Protein AF-A0A7W7LED6-F1 (afdb_monomer_lite)

Radius of gyration: 16.28 Å; chains: 1; bounding box: 38×21×42 Å

Secondary structure (DSSP, 8-state):
--HHHHHHHHHHHHHHTTSS-HHHHHHHHHHHS-TTHHHHHHHHHHHHHHHHHHHHH--

Structure (mmCIF, N/CA/C/O backbone):
data_AF-A0A7W7LED6-F1
#
_entry.id   AF-A0A7W7LED6-F1
#
loop_
_atom_site.group_PDB
_atom_site.id
_atom_site.type_symbol
_atom_site.label_atom_id
_atom_site.label_alt_id
_atom_site.label_comp_id
_atom_site.label_asym_id
_atom_site.label_entity_id
_atom_site.label_seq_id
_atom_site.pdbx_PDB_ins_code
_atom_site.Cartn_x
_atom_site.Cartn_y
_atom_site.Cartn_z
_atom_site.occupancy
_atom_site.B_iso_or_equiv
_atom_site.auth_seq_id
_atom_site.auth_comp_id
_atom_site.auth_asym_id
_atom_site.auth_atom_id
_atom_site.pdbx_PDB_model_num
ATOM 1 N N . MET A 1 1 ? 21.703 -2.026 -6.131 1.00 49.66 1 MET A N 1
ATOM 2 C CA . MET A 1 1 ? 20.624 -1.449 -5.299 1.00 49.66 1 MET A CA 1
ATOM 3 C C . MET A 1 1 ? 20.257 -0.063 -5.841 1.00 49.66 1 MET A C 1
ATOM 5 O O . MET A 1 1 ? 20.559 0.913 -5.186 1.00 49.66 1 MET A O 1
ATOM 9 N N . ILE A 1 2 ? 19.718 0.041 -7.071 1.00 51.75 2 ILE A N 1
ATOM 10 C CA . ILE A 1 2 ? 19.395 1.349 -7.707 1.00 51.75 2 ILE A CA 1
ATOM 11 C C . ILE A 1 2 ? 18.142 1.258 -8.608 1.00 51.75 2 ILE A C 1
ATOM 13 O O . ILE A 1 2 ? 17.311 2.153 -8.597 1.00 51.75 2 ILE A O 1
ATOM 17 N N . VAL A 1 3 ? 17.937 0.144 -9.323 1.00 57.16 3 VAL A N 1
ATOM 18 C CA . VAL A 1 3 ? 16.806 -0.012 -10.271 1.00 57.16 3 VAL A CA 1
ATOM 19 C C . VAL A 1 3 ? 15.428 0.037 -9.586 1.00 57.16 3 VAL A C 1
ATOM 21 O O . VAL A 1 3 ? 14.490 0.625 -10.107 1.00 57.16 3 VAL A O 1
ATOM 24 N N . ARG A 1 4 ? 15.319 -0.521 -8.375 1.00 66.62 4 ARG A N 1
ATOM 25 C CA . ARG A 1 4 ? 14.036 -0.761 -7.694 1.00 66.62 4 ARG A CA 1
ATOM 26 C C . ARG A 1 4 ? 13.404 0.488 -7.069 1.00 66.62 4 ARG A C 1
ATOM 28 O O . ARG A 1 4 ? 12.195 0.534 -6.908 1.00 66.62 4 ARG A O 1
ATOM 35 N N . GLU A 1 5 ? 14.206 1.487 -6.706 1.00 65.75 5 GLU A N 1
ATOM 36 C CA . GLU A 1 5 ? 13.715 2.733 -6.096 1.00 65.75 5 GLU A CA 1
ATOM 37 C C . GLU A 1 5 ? 13.172 3.698 -7.158 1.00 65.75 5 GLU A C 1
ATOM 39 O O . GLU A 1 5 ? 12.117 4.303 -6.970 1.00 65.75 5 GLU A O 1
ATOM 44 N N . GLY A 1 6 ? 13.826 3.750 -8.325 1.00 75.44 6 GLY A N 1
ATOM 45 C CA . GLY A 1 6 ? 13.353 4.527 -9.471 1.00 75.44 6 GLY A CA 1
ATOM 46 C C . GLY A 1 6 ? 11.970 4.085 -9.960 1.00 75.44 6 GLY A C 1
ATOM 47 O O . GLY A 1 6 ? 11.128 4.926 -10.264 1.00 75.44 6 GLY A O 1
ATOM 48 N N . GLU A 1 7 ? 11.694 2.780 -9.952 1.00 80.50 7 GLU A N 1
ATOM 49 C CA . GLU A 1 7 ? 10.387 2.230 -10.338 1.00 80.50 7 GLU A CA 1
ATOM 50 C C . GLU A 1 7 ? 9.253 2.632 -9.378 1.00 80.50 7 GLU A C 1
ATOM 52 O O . GLU A 1 7 ? 8.126 2.866 -9.822 1.00 80.50 7 GLU A O 1
ATOM 57 N N . ILE A 1 8 ? 9.536 2.758 -8.075 1.00 79.56 8 ILE A N 1
ATOM 58 C CA . ILE A 1 8 ? 8.556 3.219 -7.075 1.00 79.56 8 ILE A CA 1
ATOM 59 C C . ILE A 1 8 ? 8.268 4.705 -7.271 1.00 79.56 8 ILE A C 1
ATOM 61 O O . ILE A 1 8 ? 7.106 5.109 -7.273 1.00 79.56 8 ILE A O 1
ATOM 65 N N . ILE A 1 9 ? 9.319 5.511 -7.451 1.00 80.56 9 ILE A N 1
ATOM 66 C CA . ILE A 1 9 ? 9.199 6.961 -7.642 1.00 80.56 9 ILE A CA 1
ATOM 67 C C . ILE A 1 9 ? 8.374 7.258 -8.898 1.00 80.56 9 ILE A C 1
ATOM 69 O O . ILE A 1 9 ? 7.453 8.074 -8.852 1.00 80.56 9 ILE A O 1
ATOM 73 N N . GLU A 1 10 ? 8.649 6.557 -9.998 1.00 85.50 10 GLU A N 1
ATOM 74 C CA . GLU A 1 10 ? 7.906 6.728 -11.246 1.00 85.50 10 GLU A CA 1
ATOM 75 C C . GLU A 1 10 ? 6.453 6.248 -11.120 1.00 85.50 10 GLU A C 1
ATOM 77 O O . GLU A 1 10 ? 5.524 6.921 -11.568 1.00 85.50 10 GLU A O 1
ATOM 82 N N . SER A 1 11 ? 6.217 5.133 -10.418 1.00 83.12 11 SER A N 1
ATOM 83 C CA . SER A 1 11 ? 4.855 4.684 -10.115 1.00 83.12 11 SER A CA 1
ATOM 84 C C . SER A 1 11 ? 4.086 5.683 -9.244 1.00 83.12 11 SER A C 1
ATOM 86 O O . SER A 1 11 ? 2.883 5.849 -9.437 1.00 83.12 11 SER A O 1
ATOM 88 N N . GLY A 1 12 ? 4.760 6.347 -8.301 1.00 85.56 12 GLY A N 1
ATOM 89 C CA . GLY A 1 12 ? 4.170 7.388 -7.462 1.00 85.56 12 GLY A CA 1
ATOM 90 C C . GLY A 1 12 ? 3.788 8.631 -8.263 1.00 85.56 12 GLY A C 1
ATOM 91 O O . GLY A 1 12 ? 2.716 9.190 -8.039 1.00 85.56 12 GLY A O 1
ATOM 92 N N . ARG A 1 13 ? 4.608 9.031 -9.246 1.00 88.50 13 ARG A N 1
ATOM 93 C CA . ARG A 1 13 ? 4.292 10.148 -10.155 1.00 88.50 13 ARG A CA 1
ATOM 94 C C . ARG A 1 13 ? 3.021 9.894 -10.956 1.00 88.50 13 ARG A C 1
ATOM 96 O O . ARG A 1 13 ? 2.142 10.750 -10.968 1.00 88.50 13 ARG A O 1
ATOM 103 N N . ARG A 1 14 ? 2.889 8.706 -11.551 1.00 87.12 14 ARG A N 1
ATOM 104 C CA . ARG A 1 14 ? 1.693 8.326 -12.323 1.00 87.12 14 ARG A CA 1
ATOM 105 C C . ARG A 1 14 ? 0.432 8.275 -11.461 1.00 87.12 14 ARG A C 1
ATOM 107 O O . ARG A 1 14 ? -0.622 8.726 -11.891 1.00 87.12 14 ARG A O 1
ATOM 114 N N . TRP A 1 15 ? 0.541 7.791 -10.223 1.00 91.38 15 TRP A N 1
ATOM 115 C CA . TRP A 1 15 ? -0.575 7.804 -9.274 1.00 91.38 15 TRP A CA 1
ATOM 116 C C . TRP A 1 15 ? -1.002 9.228 -8.890 1.00 91.38 15 TRP A C 1
ATOM 118 O O . TRP A 1 15 ? -2.188 9.542 -8.946 1.00 91.38 15 TRP A O 1
ATOM 128 N N . MET A 1 16 ? -0.050 10.117 -8.581 1.00 86.38 16 MET A N 1
ATOM 129 C CA . MET A 1 16 ? -0.347 11.526 -8.273 1.00 86.38 16 MET A CA 1
ATOM 130 C C . MET A 1 16 ? -0.952 12.285 -9.463 1.00 86.38 16 MET A C 1
ATOM 132 O O . MET A 1 16 ? -1.750 13.195 -9.259 1.00 86.38 16 MET A O 1
ATOM 136 N N . ALA A 1 17 ? -0.602 11.899 -10.692 1.00 93.38 17 ALA A N 1
ATOM 137 C CA . ALA A 1 17 ? -1.200 12.428 -11.917 1.00 93.38 17 ALA A CA 1
ATOM 138 C C . ALA A 1 17 ? -2.599 11.847 -12.223 1.00 93.38 17 ALA A C 1
ATOM 140 O O . ALA A 1 17 ? -3.245 12.282 -13.173 1.00 93.38 17 ALA A O 1
ATOM 141 N N . GLY A 1 18 ? -3.081 10.870 -11.442 1.00 90.06 18 GLY A N 1
ATOM 142 C CA . GLY A 1 18 ? -4.347 10.170 -11.694 1.00 90.06 18 GLY A CA 1
ATOM 143 C C . GLY A 1 18 ? -4.289 9.162 -12.850 1.00 90.06 18 GLY A C 1
ATOM 144 O O . GLY A 1 18 ? -5.320 8.644 -13.268 1.00 90.06 18 GLY A O 1
ATOM 145 N N . GLU A 1 19 ? -3.093 8.864 -13.360 1.00 92.38 19 GLU A N 1
ATOM 146 C CA . GLU A 1 19 ? -2.843 7.961 -14.494 1.00 92.38 19 GLU A CA 1
ATOM 147 C C . GLU A 1 19 ? -2.667 6.492 -14.078 1.00 92.38 19 GLU A C 1
ATOM 149 O O . GLU A 1 19 ? -2.500 5.614 -14.928 1.00 92.38 19 GLU A O 1
ATOM 154 N N . ALA A 1 20 ? -2.652 6.224 -12.772 1.00 87.44 20 ALA A N 1
ATOM 155 C CA . ALA A 1 20 ? -2.583 4.889 -12.193 1.00 87.44 20 ALA A CA 1
ATOM 156 C C . ALA A 1 20 ? -3.579 4.774 -11.035 1.00 87.44 20 ALA A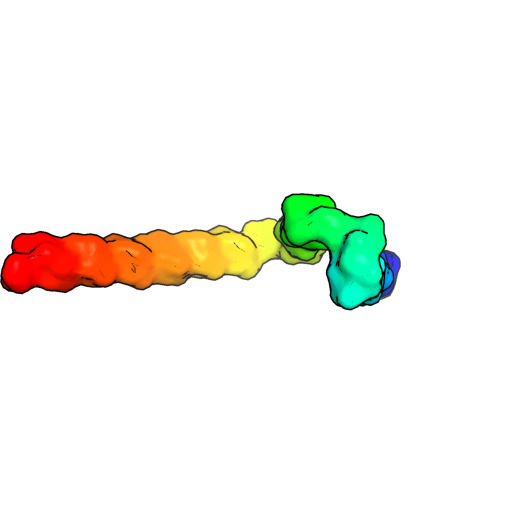 C 1
ATOM 158 O O . ALA A 1 20 ? -3.759 5.715 -10.257 1.00 87.44 20 ALA A O 1
ATOM 159 N N . SER A 1 21 ? -4.217 3.611 -10.904 1.00 87.69 21 SER A N 1
ATOM 160 C CA . SER A 1 21 ? -5.133 3.352 -9.792 1.00 87.69 21 SER A CA 1
ATOM 161 C C . SER A 1 21 ? -4.367 3.177 -8.478 1.00 87.69 21 SER A C 1
ATOM 163 O O . SER A 1 21 ? -3.193 2.797 -8.458 1.00 87.69 21 SER A O 1
ATOM 165 N N . SER A 1 22 ? -5.047 3.417 -7.354 1.00 81.31 22 SER A N 1
ATOM 166 C CA . SER A 1 22 ? -4.475 3.170 -6.026 1.00 81.31 22 SER A CA 1
ATOM 167 C C . SER A 1 22 ? -4.029 1.712 -5.855 1.00 81.31 22 SER A C 1
ATOM 169 O O . SER A 1 22 ? -2.979 1.466 -5.269 1.00 81.31 22 SER A O 1
ATOM 171 N N . ASP A 1 23 ? -4.767 0.755 -6.425 1.00 82.88 23 ASP A N 1
ATOM 172 C CA . ASP A 1 23 ? -4.421 -0.671 -6.372 1.00 82.88 23 ASP A CA 1
ATOM 173 C C . ASP A 1 23 ? -3.127 -0.983 -7.139 1.00 82.88 23 ASP A C 1
ATOM 175 O O . ASP A 1 23 ? -2.274 -1.727 -6.646 1.00 82.88 23 ASP A O 1
ATOM 179 N N . GLU A 1 24 ? -2.942 -0.383 -8.321 1.00 79.00 24 GLU A N 1
ATOM 180 C CA . GLU A 1 24 ? -1.722 -0.541 -9.121 1.00 79.00 24 GLU A CA 1
ATOM 181 C C . GLU A 1 24 ? -0.498 0.021 -8.383 1.00 79.00 24 GLU A C 1
ATOM 183 O O . GLU A 1 24 ? 0.541 -0.643 -8.290 1.00 79.00 24 GLU A O 1
ATOM 188 N N . TYR A 1 25 ? -0.632 1.217 -7.804 1.00 81.19 25 TYR A N 1
ATOM 189 C CA . TYR A 1 25 ? 0.434 1.861 -7.041 1.00 81.19 25 TYR A CA 1
ATOM 190 C C . TYR A 1 25 ? 0.794 1.077 -5.771 1.00 81.19 25 TYR A C 1
ATOM 192 O O . TYR A 1 25 ? 1.964 0.747 -5.553 1.00 81.19 25 TYR A O 1
ATOM 200 N N . PHE A 1 26 ? -0.196 0.712 -4.948 1.00 78.06 26 PHE A N 1
ATOM 201 C CA . PHE A 1 26 ? 0.053 -0.007 -3.698 1.00 78.06 26 PHE A CA 1
ATOM 202 C C . PHE A 1 26 ? 0.637 -1.400 -3.927 1.00 78.06 26 PHE A C 1
ATOM 204 O O . PHE A 1 26 ? 1.503 -1.821 -3.160 1.00 78.06 26 PHE A O 1
ATOM 211 N N . SER A 1 27 ? 0.241 -2.093 -4.998 1.00 79.19 27 SER A N 1
ATOM 212 C CA . SER A 1 27 ? 0.834 -3.384 -5.363 1.00 79.19 27 SER A CA 1
ATOM 213 C C . SER A 1 27 ? 2.342 -3.264 -5.613 1.00 79.19 27 SER A C 1
ATOM 215 O O . SER A 1 27 ? 3.127 -4.034 -5.055 1.00 79.19 27 SER A O 1
ATOM 217 N N . LYS A 1 28 ? 2.778 -2.240 -6.361 1.00 75.81 28 LYS A N 1
ATOM 218 C CA . LYS A 1 28 ? 4.207 -1.986 -6.612 1.00 75.81 28 LYS A CA 1
ATOM 219 C C . LYS A 1 28 ? 4.964 -1.601 -5.346 1.00 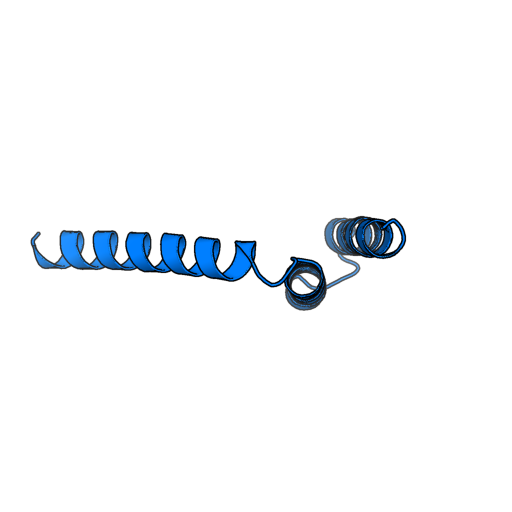75.81 28 LYS A C 1
ATOM 221 O O . LYS A 1 28 ? 6.049 -2.128 -5.105 1.00 75.81 28 LYS A O 1
ATOM 226 N N . VAL A 1 29 ? 4.378 -0.759 -4.494 1.00 75.31 29 VAL A N 1
ATOM 227 C CA . VAL A 1 29 ? 4.974 -0.392 -3.198 1.00 75.31 29 VAL A CA 1
ATOM 228 C C . VAL A 1 29 ? 5.163 -1.632 -2.314 1.00 75.31 29 VAL A C 1
ATOM 230 O O . VAL A 1 29 ? 6.255 -1.851 -1.787 1.00 75.31 29 VAL A O 1
ATOM 233 N N . LEU A 1 30 ? 4.155 -2.500 -2.212 1.00 71.50 30 LEU A N 1
ATOM 234 C CA . LEU A 1 30 ? 4.223 -3.728 -1.411 1.00 71.50 30 LEU A CA 1
ATOM 235 C C . LEU A 1 30 ? 5.246 -4.741 -1.948 1.00 71.50 30 LEU A C 1
ATOM 237 O O . LEU A 1 30 ? 5.929 -5.388 -1.158 1.00 71.50 30 LEU A O 1
ATOM 241 N N . GLN A 1 31 ? 5.391 -4.859 -3.270 1.00 70.81 31 GLN A N 1
ATOM 242 C CA . GLN A 1 31 ? 6.401 -5.719 -3.911 1.00 70.81 31 GLN A CA 1
ATOM 243 C C . GLN A 1 31 ? 7.826 -5.154 -3.821 1.00 70.81 31 GLN A C 1
ATOM 245 O O . GLN A 1 31 ? 8.814 -5.889 -3.953 1.00 70.81 31 GLN A O 1
ATOM 250 N N . SER A 1 32 ? 7.937 -3.840 -3.639 1.00 64.75 32 SER A N 1
ATOM 251 C CA . SER A 1 32 ? 9.209 -3.138 -3.496 1.00 64.75 32 SER A CA 1
ATOM 252 C C . SER A 1 32 ? 9.741 -3.148 -2.064 1.00 64.75 32 SER A C 1
ATOM 254 O O . SER A 1 32 ? 10.954 -3.069 -1.860 1.00 64.75 32 SER A O 1
ATOM 256 N N . ALA A 1 33 ? 8.853 -3.313 -1.078 1.00 59.28 33 ALA A N 1
ATOM 257 C CA . ALA A 1 33 ? 9.246 -3.496 0.303 1.00 59.28 33 ALA A CA 1
ATOM 258 C C . ALA A 1 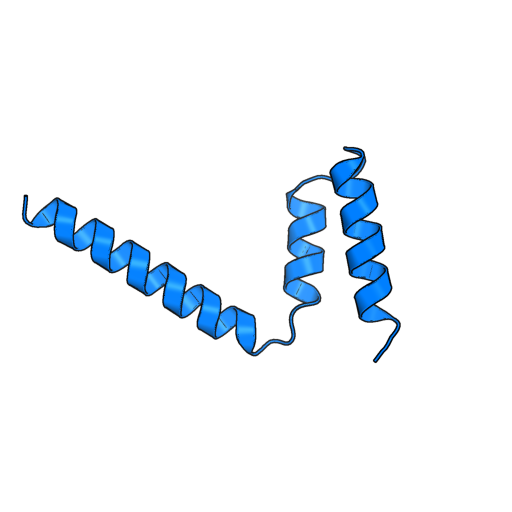33 ? 10.065 -4.798 0.421 1.00 59.28 33 ALA A C 1
ATOM 260 O O . ALA A 1 33 ? 9.583 -5.869 0.036 1.00 59.28 33 ALA A O 1
ATOM 261 N N . PRO A 1 34 ? 11.300 -4.756 0.959 1.00 57.88 34 PRO A N 1
ATOM 262 C CA . PRO A 1 34 ? 11.983 -5.979 1.352 1.00 57.88 34 PRO A CA 1
ATOM 263 C C . PRO A 1 34 ? 11.046 -6.746 2.290 1.00 57.88 34 PRO A C 1
ATOM 265 O O . PRO A 1 34 ? 10.351 -6.146 3.095 1.00 57.88 34 PRO A O 1
ATOM 268 N N . ILE A 1 35 ? 10.973 -8.068 2.206 1.00 57.00 35 ILE A N 1
ATOM 269 C CA . ILE A 1 35 ? 9.932 -8.874 2.880 1.00 57.00 35 ILE A CA 1
ATOM 270 C C . ILE A 1 35 ? 10.016 -8.823 4.440 1.00 57.00 35 ILE A C 1
ATOM 272 O O . ILE A 1 35 ? 9.224 -9.455 5.138 1.00 57.00 35 ILE A O 1
ATOM 276 N N . ALA A 1 36 ? 10.913 -8.017 5.022 1.00 56.59 36 ALA A N 1
ATOM 277 C CA . ALA A 1 36 ? 11.086 -7.839 6.466 1.00 56.59 36 ALA A CA 1
ATOM 278 C C . ALA A 1 36 ? 10.177 -6.759 7.122 1.00 56.59 36 ALA A C 1
ATOM 280 O O . ALA A 1 36 ? 9.463 -7.124 8.059 1.00 56.59 36 ALA A O 1
ATOM 281 N N . PRO A 1 37 ? 10.076 -5.487 6.662 1.00 56.75 37 PRO A N 1
ATOM 282 C CA . PRO A 1 37 ? 9.304 -4.455 7.373 1.00 56.75 37 PRO A CA 1
ATOM 283 C C . PRO A 1 37 ? 7.785 -4.610 7.220 1.00 56.75 37 PRO A C 1
ATOM 285 O O . PRO A 1 37 ? 7.025 -4.200 8.094 1.00 56.75 37 PRO A O 1
ATOM 288 N N . GLY A 1 38 ? 7.317 -5.245 6.138 1.00 60.97 38 GLY A N 1
ATOM 289 C CA . GLY A 1 38 ? 5.884 -5.461 5.905 1.00 60.97 38 GLY A CA 1
ATOM 290 C C . GLY A 1 38 ? 5.237 -6.359 6.965 1.00 60.97 38 GLY A C 1
ATOM 291 O O . GLY A 1 38 ? 4.109 -6.108 7.384 1.00 60.97 38 GLY A O 1
ATOM 292 N N . ARG A 1 39 ? 5.961 -7.369 7.468 1.00 62.91 39 ARG A N 1
ATOM 293 C CA . ARG A 1 39 ? 5.460 -8.248 8.539 1.00 62.91 39 ARG A CA 1
ATOM 294 C C . ARG A 1 39 ? 5.346 -7.522 9.874 1.00 62.91 39 ARG A C 1
ATOM 296 O O . ARG A 1 39 ? 4.356 -7.717 10.575 1.00 62.91 39 ARG A O 1
ATOM 303 N N . GLU A 1 40 ? 6.321 -6.686 10.217 1.00 68.00 40 GLU A N 1
ATOM 304 C CA . GLU A 1 40 ? 6.268 -5.877 11.439 1.00 68.00 40 GLU A CA 1
ATOM 305 C C . GLU A 1 40 ? 5.185 -4.803 11.363 1.00 68.00 40 GLU A C 1
ATOM 307 O O . GLU A 1 40 ? 4.436 -4.631 12.325 1.00 68.00 40 GLU A O 1
ATOM 312 N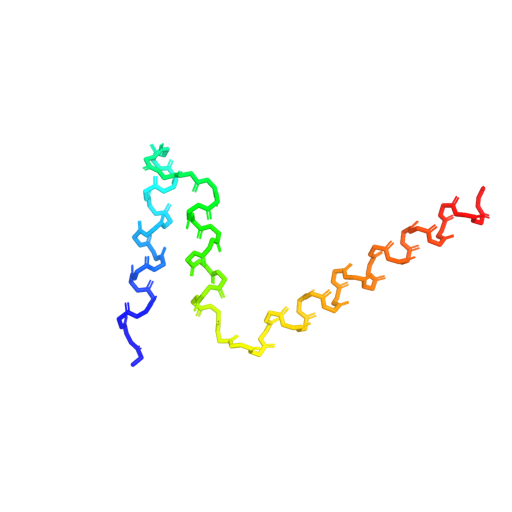 N . LEU A 1 41 ? 5.018 -4.154 10.208 1.00 70.38 41 LEU A N 1
ATOM 313 C CA . LEU A 1 41 ? 3.944 -3.189 9.990 1.00 70.38 41 LEU A CA 1
ATOM 314 C C . LEU A 1 41 ? 2.564 -3.848 10.120 1.00 70.38 41 LEU A C 1
ATOM 316 O O . LEU A 1 41 ? 1.722 -3.372 10.878 1.00 70.38 41 LEU A O 1
ATOM 320 N N . VAL A 1 42 ? 2.349 -4.992 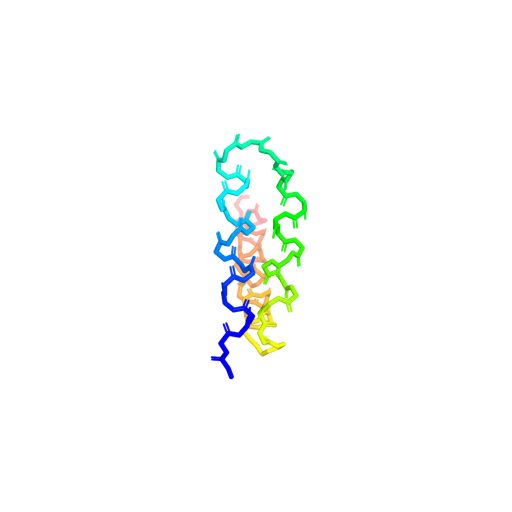9.460 1.00 76.88 42 VAL A N 1
ATOM 321 C CA . VAL A 1 42 ? 1.098 -5.762 9.573 1.00 76.88 42 VAL A CA 1
ATOM 322 C C . VAL A 1 42 ? 0.855 -6.218 11.015 1.00 76.88 42 VAL A C 1
ATOM 324 O O . VAL A 1 42 ? -0.281 -6.165 11.493 1.00 76.88 42 VAL A O 1
ATOM 327 N N . ARG A 1 43 ? 1.905 -6.623 11.743 1.00 73.88 43 ARG A N 1
ATOM 328 C CA . ARG A 1 43 ? 1.805 -6.996 13.162 1.00 73.88 43 ARG A CA 1
ATOM 329 C C . ARG A 1 43 ? 1.363 -5.813 14.023 1.00 73.88 43 ARG A C 1
ATOM 331 O O . ARG A 1 43 ? 0.460 -5.976 14.843 1.00 73.88 43 ARG A O 1
ATOM 338 N N . SER A 1 44 ? 1.958 -4.641 13.818 1.00 70.44 44 SER A N 1
ATOM 339 C CA . SER A 1 44 ? 1.641 -3.415 14.559 1.00 70.44 44 SER A CA 1
ATOM 340 C C . SER A 1 44 ? 0.221 -2.925 14.275 1.00 70.44 44 SER A C 1
ATOM 342 O O . SER A 1 44 ? -0.529 -2.645 15.211 1.00 70.44 44 SER A O 1
ATOM 344 N N . VAL A 1 45 ? -0.200 -2.923 13.006 1.00 74.06 45 VAL A N 1
ATOM 345 C CA . VAL A 1 45 ? -1.573 -2.560 12.612 1.00 74.06 45 VAL A CA 1
ATOM 346 C C . VAL A 1 45 ? -2.590 -3.527 13.224 1.00 74.06 45 VAL A C 1
ATOM 348 O O . VAL A 1 45 ? -3.571 -3.091 13.826 1.00 74.06 45 VAL A O 1
ATOM 351 N N . ARG A 1 46 ? -2.340 -4.844 13.159 1.00 81.44 46 ARG A N 1
ATOM 352 C CA . ARG A 1 46 ? -3.228 -5.855 13.758 1.00 81.44 46 ARG A CA 1
ATOM 353 C C . ARG A 1 46 ? -3.346 -5.690 15.276 1.00 81.44 46 ARG A C 1
ATOM 355 O O . ARG A 1 46 ? -4.448 -5.807 15.812 1.00 81.44 46 ARG A O 1
ATOM 362 N N . ALA A 1 47 ? -2.240 -5.417 15.969 1.00 81.88 47 ALA A N 1
ATOM 363 C CA . ALA A 1 47 ? -2.248 -5.177 17.411 1.00 81.88 47 ALA A CA 1
ATOM 364 C C . ALA A 1 47 ? -3.089 -3.944 17.777 1.00 81.88 47 ALA A C 1
ATOM 366 O O . ALA A 1 47 ? -3.891 -4.000 18.712 1.00 81.88 47 ALA A O 1
ATOM 367 N N . TRP A 1 48 ? -2.968 -2.866 17.000 1.00 79.81 48 TRP A N 1
ATOM 368 C CA . TRP A 1 48 ? -3.736 -1.643 17.215 1.00 79.81 48 TRP A CA 1
ATOM 369 C C . TRP A 1 48 ? -5.239 -1.848 16.980 1.00 79.81 48 TRP A C 1
A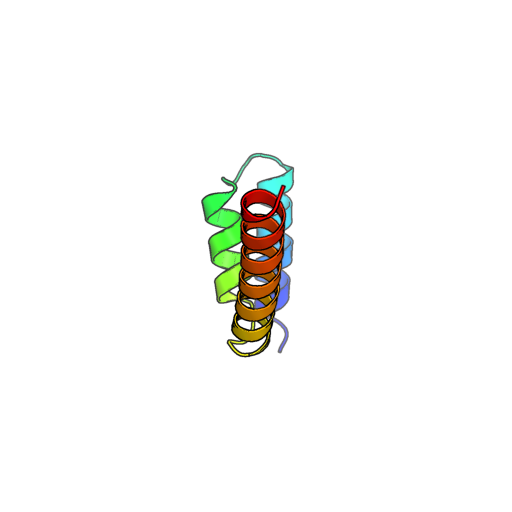TOM 371 O O . TRP A 1 48 ? -6.052 -1.486 17.829 1.00 79.81 48 TRP A O 1
ATOM 381 N N . MET A 1 49 ? -5.622 -2.535 15.897 1.00 83.00 49 MET A N 1
ATOM 382 C CA . MET A 1 49 ? -7.025 -2.888 15.637 1.00 83.00 49 MET A CA 1
ATOM 383 C C . MET A 1 49 ? -7.631 -3.725 16.772 1.00 83.00 49 MET A C 1
ATOM 385 O O . MET A 1 49 ? -8.755 -3.468 17.197 1.00 83.00 49 MET A O 1
ATOM 389 N N . LEU A 1 50 ? -6.888 -4.703 17.303 1.00 90.00 50 LEU A N 1
ATOM 390 C CA . LEU A 1 50 ? -7.345 -5.518 18.433 1.00 90.00 50 LEU A CA 1
ATOM 391 C C . LEU A 1 50 ? -7.529 -4.697 19.712 1.00 90.00 50 LEU A C 1
ATOM 393 O O . LEU A 1 50 ? -8.486 -4.938 20.447 1.00 90.00 50 LEU A O 1
ATOM 397 N N . ALA A 1 51 ? -6.646 -3.732 19.979 1.00 82.94 51 ALA A N 1
ATOM 398 C CA . ALA A 1 51 ? -6.778 -2.838 21.125 1.00 82.94 51 ALA A CA 1
ATOM 399 C C . ALA A 1 51 ? -8.049 -1.979 21.025 1.00 82.94 51 ALA A C 1
ATOM 401 O O . ALA A 1 51 ? -8.816 -1.903 21.985 1.00 82.94 51 ALA A O 1
ATOM 402 N N . VAL A 1 52 ? -8.322 -1.416 19.844 1.00 77.88 52 VAL A N 1
ATOM 403 C CA . VAL A 1 52 ? -9.535 -0.625 19.576 1.00 77.88 52 VAL A CA 1
ATOM 404 C C . VAL A 1 52 ? -10.805 -1.473 19.689 1.00 77.88 52 VAL A C 1
ATOM 406 O O . VAL A 1 52 ? -11.799 -1.040 20.265 1.00 77.88 52 VAL A O 1
ATOM 409 N N . LEU A 1 53 ? -10.798 -2.700 19.165 1.00 83.56 53 LEU A N 1
ATOM 410 C CA . LEU A 1 53 ? -11.955 -3.594 19.274 1.00 83.56 53 LEU A CA 1
ATOM 411 C C . LEU A 1 53 ? -12.221 -4.019 20.723 1.00 83.56 53 LEU A C 1
ATOM 413 O O . LEU A 1 53 ? -13.377 -4.149 21.122 1.00 83.56 53 LEU A O 1
ATOM 417 N N . ARG A 1 54 ? -11.165 -4.225 21.519 1.00 79.38 54 ARG A N 1
ATOM 418 C CA . ARG A 1 54 ? -11.298 -4.562 22.941 1.00 79.38 54 ARG A CA 1
ATOM 419 C C . ARG A 1 54 ? -11.843 -3.396 23.755 1.00 79.38 54 ARG A C 1
ATOM 421 O O . ARG A 1 54 ? -12.754 -3.628 24.539 1.00 79.38 54 ARG A O 1
ATOM 428 N N . SER A 1 55 ? -11.357 -2.173 23.534 1.00 75.69 55 SER A N 1
ATOM 429 C CA . SER A 1 55 ? -11.844 -1.001 24.274 1.00 75.69 55 SER A CA 1
ATOM 430 C C . SER A 1 55 ? -13.328 -0.726 24.024 1.00 75.69 55 SER A C 1
ATOM 432 O O . SER A 1 55 ? -14.049 -0.362 24.947 1.00 75.69 55 SER A O 1
ATOM 434 N N . ARG A 1 56 ? -13.809 -0.983 22.801 1.00 71.50 56 ARG A N 1
ATOM 435 C CA . ARG A 1 56 ? -15.231 -0.863 22.440 1.00 71.50 56 ARG A CA 1
ATOM 436 C C . ARG A 1 56 ? -16.127 -1.957 23.018 1.00 71.50 56 ARG A C 1
ATOM 438 O O . ARG A 1 56 ? -17.332 -1.769 23.057 1.00 71.50 56 ARG A O 1
ATOM 445 N N . ARG A 1 57 ? -15.572 -3.105 23.421 1.00 64.50 57 ARG A N 1
ATOM 446 C CA . ARG A 1 57 ? -16.337 -4.206 24.034 1.00 64.50 57 ARG A CA 1
ATOM 447 C C . ARG A 1 57 ? -16.498 -4.027 25.549 1.00 64.50 57 ARG A C 1
ATOM 449 O O . ARG A 1 57 ? -17.370 -4.650 26.139 1.00 64.50 57 ARG A O 1
ATOM 456 N N . THR A 1 58 ? -15.645 -3.218 26.170 1.00 57.84 58 THR A N 1
ATOM 457 C CA . THR A 1 58 ? -15.645 -2.944 27.615 1.00 57.84 58 THR A CA 1
ATOM 458 C C . THR A 1 58 ? -16.333 -1.630 27.996 1.00 57.84 58 THR A C 1
ATOM 460 O O . THR A 1 58 ? -16.270 -1.255 29.162 1.00 57.84 58 THR A O 1
ATOM 463 N N . SER A 1 59 ? -16.940 -0.926 27.034 1.00 51.53 59 SER A N 1
ATOM 464 C CA . SER A 1 59 ? -17.646 0.344 27.235 1.00 51.53 59 SER A CA 1
ATOM 465 C C . SER A 1 59 ? -19.137 0.217 26.967 1.00 51.53 59 SER A C 1
ATOM 467 O O . SER A 1 59 ? -19.529 -0.735 26.258 1.00 51.53 59 SER A O 1
#

Organism: Streptomyces netropsis (NCBI:txid55404)

pLDDT: mean 74.77, std 11.47, range [49.66, 93.38]

Sequence (59 aa):
MIVREGEIIESGRRWMAGEASSDEYFSKVLQSAPIAPGRELVRSVRAWMLAVLRSRRTS

Foldseek 3Di:
DPPLVVVLVVLVVCVVVVNDDPVRNVVSVVVSPDPPVVVVVVVVVVVVVVVVVVVVVVD